Protein AF-A0A2X2W6Y0-F1 (afdb_monomer)

Radius of gyration: 22.29 Å; Cα contacts (8 Å, |Δi|>4): 65; chains: 1; bounding box: 56×26×64 Å

Nearest PDB structures (foldseek):
  2j0w-assembly1_A  TM=9.942E-01  e=9.721E-06  Escherichia coli
  6vvo-assembly1_C  TM=4.297E-01  e=6.277E+00  Homo sapiens

Organism: Citrobacter 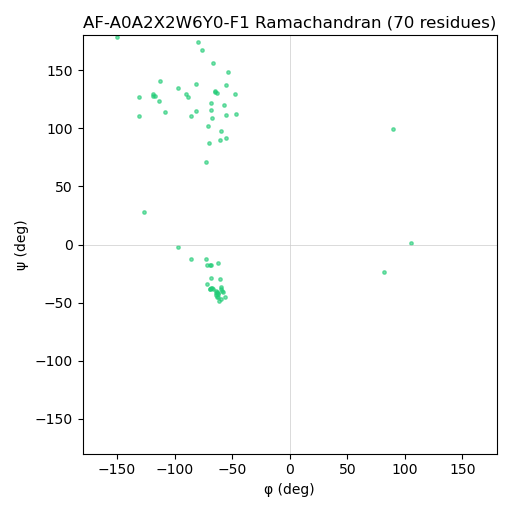koseri (NCBI:txid545)

Secondary structure (DSSP, 8-state):
-----PPPEEEEE-TTTTSSHHHHHHHHHHHHT-TTEEEEEEPPSTTHHHHHHHHHT-PPPTT---------

Sequence (72 aa):
MTTAVSPLVVAKFGGTSVADFDAMNRSADVVLSDANARLVVLSASAGVTNLLVALAEGLEPPGALRKTRRHP

InterPro domains:
  IPR018042 Aspartate kinase, conserved site [PS00324] (10-18)
  IPR036393 Acetylglutamate kinase-like superfamily [G3DSA:3.40.1160.10] (6-70)
  IPR036393 Acetylglutamate kinase-like superfamily [SSF53633] (8-59)

Mean predicted aligned error: 8.56 Å

Structure (mmCIF, N/CA/C/O backbone):
data_AF-A0A2X2W6Y0-F1
#
_entry.id   AF-A0A2X2W6Y0-F1
#
loop_
_atom_site.group_PDB
_atom_site.id
_atom_site.type_symbol
_atom_site.label_atom_id
_atom_site.label_alt_id
_atom_site.label_comp_id
_atom_site.label_asym_id
_atom_site.label_entity_id
_atom_site.label_seq_id
_atom_site.pdbx_PDB_ins_code
_atom_site.Cartn_x
_atom_site.Cartn_y
_atom_site.Cartn_z
_atom_site.occupancy
_atom_site.B_iso_or_equiv
_atom_site.auth_seq_id
_atom_site.auth_comp_id
_atom_site.auth_asym_id
_atom_site.auth_atom_id
_atom_site.pdbx_PDB_model_num
ATOM 1 N N . MET A 1 1 ? -14.210 19.596 32.797 1.00 52.88 1 MET A N 1
ATOM 2 C CA . MET A 1 1 ? -14.357 18.556 31.759 1.00 52.88 1 MET A CA 1
ATOM 3 C C . MET A 1 1 ? -12.979 18.274 31.194 1.00 52.88 1 MET A C 1
ATOM 5 O O . MET A 1 1 ? -12.392 19.169 30.606 1.00 52.88 1 MET A O 1
ATOM 9 N N . THR A 1 2 ? -12.421 17.097 31.453 1.00 61.88 2 THR A N 1
ATOM 10 C CA . THR A 1 2 ? -11.164 16.648 30.848 1.00 61.88 2 THR A CA 1
ATOM 11 C C . THR A 1 2 ? -11.493 16.006 29.506 1.00 61.88 2 THR A C 1
ATOM 13 O O . THR A 1 2 ? -12.133 14.960 29.452 1.00 61.88 2 THR A O 1
ATOM 16 N N . THR A 1 3 ? -11.115 16.651 28.408 1.00 64.62 3 THR A N 1
ATOM 17 C CA . THR A 1 3 ? -11.175 16.047 27.076 1.00 64.62 3 THR A CA 1
ATOM 18 C C . THR A 1 3 ? -10.142 14.928 27.028 1.00 64.62 3 THR A C 1
ATOM 20 O O . THR A 1 3 ? -8.939 15.185 27.055 1.00 64.62 3 THR A O 1
ATOM 23 N N . ALA A 1 4 ? -10.598 13.677 27.004 1.00 74.88 4 ALA A N 1
ATOM 24 C CA . ALA A 1 4 ? -9.715 12.552 26.743 1.00 74.88 4 ALA A CA 1
ATOM 25 C C . ALA A 1 4 ? -9.256 12.646 25.282 1.00 74.88 4 ALA A C 1
ATOM 27 O O . ALA A 1 4 ? -10.075 12.592 24.364 1.00 74.88 4 ALA A O 1
ATOM 28 N N . VAL A 1 5 ? -7.957 12.842 25.067 1.00 79.56 5 VAL A N 1
ATOM 29 C CA . VAL A 1 5 ? -7.366 12.788 23.729 1.00 79.56 5 VAL A CA 1
ATOM 30 C C . VAL A 1 5 ? -7.143 11.317 23.405 1.00 79.56 5 VAL A C 1
ATOM 32 O O . VAL A 1 5 ? -6.352 10.654 24.074 1.00 79.56 5 VAL A O 1
ATOM 35 N N . SER A 1 6 ? -7.850 10.794 22.405 1.00 80.56 6 SER A N 1
ATOM 36 C CA . SER A 1 6 ? -7.550 9.469 21.867 1.00 80.56 6 SER A CA 1
ATOM 37 C C . SER A 1 6 ? -6.160 9.489 21.216 1.00 80.56 6 SER A C 1
ATOM 39 O O . SER A 1 6 ? -5.864 10.412 20.446 1.00 80.56 6 SER A O 1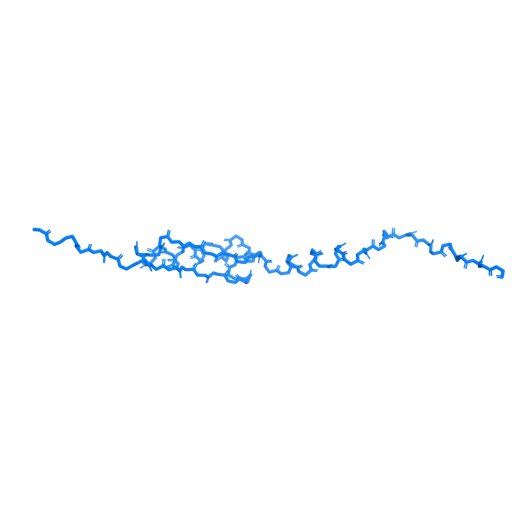
ATOM 41 N N . PRO A 1 7 ? -5.279 8.520 21.533 1.00 89.44 7 PRO A N 1
ATOM 42 C CA . PRO A 1 7 ? -3.941 8.479 20.962 1.00 89.44 7 PRO A CA 1
ATOM 43 C C . PRO A 1 7 ? -4.042 8.290 19.448 1.00 89.44 7 PRO A C 1
ATOM 45 O O . PRO A 1 7 ? -4.761 7.417 18.971 1.00 89.44 7 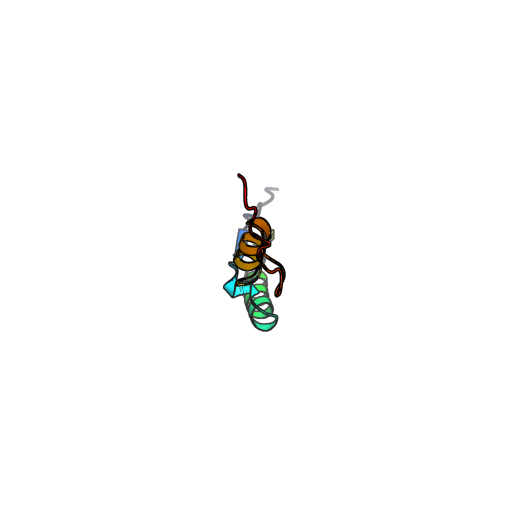PRO A O 1
ATOM 48 N N . LEU A 1 8 ? -3.331 9.118 18.683 1.00 95.12 8 LEU A N 1
ATOM 49 C CA . LEU A 1 8 ? -3.250 8.958 17.235 1.00 95.12 8 LEU A CA 1
ATOM 50 C C . LEU A 1 8 ? -2.455 7.689 16.909 1.00 95.12 8 LEU A C 1
ATOM 52 O O . LEU A 1 8 ? -1.282 7.592 17.268 1.00 95.12 8 LEU A O 1
ATOM 56 N N . VAL A 1 9 ? -3.065 6.761 16.175 1.00 97.50 9 VAL A N 1
ATOM 57 C CA . VAL A 1 9 ? -2.373 5.601 15.608 1.00 97.50 9 VAL A CA 1
ATOM 58 C C . VAL A 1 9 ? -2.006 5.902 14.158 1.00 97.50 9 VAL A C 1
ATOM 60 O O . VAL A 1 9 ? -2.808 6.427 13.380 1.00 97.50 9 VAL A O 1
ATOM 63 N N . VAL A 1 10 ? -0.766 5.571 13.801 1.00 98.06 10 VAL A N 1
ATOM 64 C CA . VAL A 1 10 ? -0.247 5.683 12.437 1.00 98.06 10 VAL A CA 1
ATOM 65 C C . VAL A 1 10 ? -0.085 4.280 11.867 1.00 98.06 10 VAL A C 1
ATOM 67 O O . VAL A 1 10 ? 0.755 3.514 12.337 1.00 98.06 10 VAL A O 1
ATOM 70 N N . ALA A 1 11 ? -0.867 3.945 10.844 1.00 98.50 11 ALA A N 1
ATOM 71 C CA . ALA A 1 11 ? -0.762 2.668 10.147 1.00 98.50 11 ALA A CA 1
ATOM 72 C C . ALA A 1 11 ? 0.220 2.789 8.975 1.00 98.50 11 ALA A C 1
ATOM 74 O O . ALA A 1 11 ? 0.112 3.703 8.157 1.00 98.50 11 ALA A O 1
ATOM 75 N N . LYS A 1 12 ? 1.183 1.867 8.870 1.00 98.56 12 LYS A N 1
ATOM 76 C CA . LYS A 1 12 ? 2.144 1.828 7.760 1.00 98.56 12 LYS A CA 1
ATOM 77 C C . LYS A 1 12 ? 2.018 0.522 6.990 1.00 98.56 12 LYS A C 1
ATOM 79 O O . LYS A 1 12 ? 2.140 -0.548 7.578 1.00 98.56 12 LYS A O 1
ATOM 84 N N . PHE A 1 13 ? 1.894 0.622 5.670 1.00 98.81 13 PHE A N 1
ATOM 85 C CA . PHE A 1 13 ? 1.828 -0.534 4.776 1.00 98.81 13 PHE A CA 1
ATOM 86 C C . PHE A 1 13 ? 2.994 -0.524 3.785 1.00 98.81 13 PHE A C 1
ATOM 88 O O . PHE A 1 13 ? 3.274 0.485 3.130 1.00 98.81 13 PHE A O 1
ATOM 95 N N . GLY A 1 14 ? 3.706 -1.651 3.715 1.00 98.69 14 GLY A N 1
ATOM 96 C CA . GLY A 1 14 ? 4.797 -1.870 2.764 1.00 98.69 14 GLY A CA 1
ATOM 97 C C . GLY A 1 14 ? 4.283 -2.247 1.373 1.00 98.69 14 GLY A C 1
ATOM 98 O O . GLY A 1 14 ? 3.093 -2.479 1.185 1.00 98.69 14 GLY A O 1
ATOM 99 N N . GLY A 1 15 ? 5.183 -2.354 0.392 1.00 98.44 15 GLY A N 1
ATOM 100 C CA . GLY A 1 15 ? 4.788 -2.538 -1.012 1.00 98.44 15 GLY A CA 1
ATOM 101 C C . GLY A 1 15 ? 3.986 -3.810 -1.310 1.00 98.44 15 GLY A C 1
ATOM 102 O O . GLY A 1 15 ? 3.146 -3.790 -2.202 1.00 98.44 15 GLY A O 1
ATOM 103 N N . THR A 1 16 ? 4.181 -4.898 -0.557 1.00 98.38 16 THR A N 1
ATOM 104 C CA . THR A 1 16 ? 3.397 -6.142 -0.705 1.00 98.38 16 THR A CA 1
ATOM 105 C C . THR A 1 16 ? 1.965 -5.999 -0.198 1.00 98.38 16 THR A C 1
ATOM 107 O O . THR A 1 16 ? 1.047 -6.572 -0.775 1.00 98.38 16 THR A O 1
ATOM 110 N N . SER A 1 17 ? 1.757 -5.196 0.845 1.00 98.75 17 SER A N 1
ATOM 111 C CA . SER A 1 17 ? 0.435 -4.868 1.385 1.00 98.75 17 SER A CA 1
ATOM 112 C C . SER A 1 17 ? -0.387 -3.999 0.427 1.00 98.75 17 SER A C 1
ATOM 114 O O . SER A 1 17 ? -1.603 -3.931 0.548 1.00 98.75 17 SER A O 1
ATOM 116 N N . VAL A 1 18 ? 0.258 -3.359 -0.549 1.00 98.62 18 VAL A N 1
ATOM 117 C CA . VAL A 1 18 ? -0.391 -2.521 -1.568 1.00 98.62 18 VAL A CA 1
ATOM 118 C C . VAL A 1 18 ? 0.001 -2.943 -2.988 1.00 98.62 18 VAL A C 1
ATOM 120 O O . VAL A 1 18 ? 0.048 -2.113 -3.894 1.00 98.62 18 VAL A O 1
ATOM 123 N N . ALA A 1 19 ? 0.342 -4.221 -3.186 1.00 98.44 19 ALA A N 1
ATOM 124 C CA . ALA A 1 19 ? 0.849 -4.729 -4.464 1.00 98.44 19 ALA A CA 1
ATOM 125 C C . ALA A 1 19 ? -0.202 -4.681 -5.580 1.00 98.44 19 ALA A C 1
ATOM 127 O O . ALA A 1 19 ? 0.119 -4.360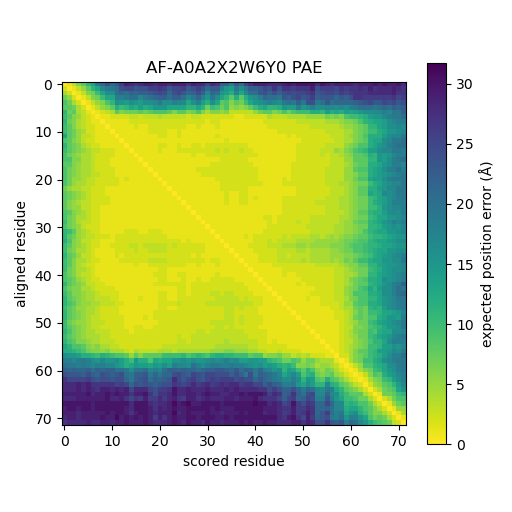 -6.721 1.00 98.44 19 ALA A O 1
ATOM 128 N N . ASP A 1 20 ? -1.447 -4.979 -5.229 1.00 98.56 20 ASP A N 1
ATOM 129 C CA . ASP A 1 20 ? -2.582 -5.106 -6.130 1.00 98.56 20 ASP A CA 1
ATOM 130 C C . ASP A 1 20 ? -3.882 -4.719 -5.407 1.00 98.56 20 ASP A C 1
ATOM 132 O O . ASP A 1 20 ? -3.882 -4.366 -4.222 1.00 98.56 20 ASP A O 1
ATOM 136 N N . PHE A 1 21 ? -4.994 -4.769 -6.139 1.00 98.62 21 PHE A N 1
ATOM 137 C CA . PHE A 1 21 ? -6.319 -4.415 -5.634 1.00 98.62 21 PHE A CA 1
ATOM 138 C C . PHE A 1 21 ? -6.718 -5.228 -4.392 1.00 98.62 21 PHE A C 1
ATOM 140 O O . PHE A 1 21 ? -7.177 -4.662 -3.399 1.00 98.62 21 PHE A O 1
ATOM 147 N N . ASP A 1 22 ? -6.499 -6.543 -4.405 1.00 98.75 22 ASP A N 1
ATOM 148 C CA . ASP A 1 22 ? -6.896 -7.414 -3.298 1.00 98.75 22 ASP A CA 1
ATOM 149 C C . ASP A 1 22 ? -6.038 -7.164 -2.051 1.00 98.75 22 ASP A C 1
ATOM 151 O O . ASP A 1 22 ? -6.545 -7.162 -0.928 1.00 98.75 22 ASP A O 1
ATOM 155 N N . ALA A 1 23 ? -4.738 -6.916 -2.226 1.00 98.69 23 ALA A N 1
ATOM 156 C CA . ALA A 1 23 ? -3.840 -6.536 -1.141 1.00 98.69 23 ALA A CA 1
ATOM 157 C C . ALA A 1 23 ? -4.248 -5.205 -0.499 1.00 98.69 23 ALA A C 1
ATOM 159 O O . ALA A 1 23 ? -4.264 -5.101 0.730 1.00 98.69 23 ALA A O 1
ATOM 160 N N . MET A 1 24 ? -4.638 -4.216 -1.309 1.00 98.81 24 MET A N 1
ATOM 161 C CA . MET A 1 24 ? -5.121 -2.930 -0.804 1.00 98.81 24 MET A CA 1
ATOM 162 C C . MET A 1 24 ? -6.414 -3.077 0.003 1.00 98.81 24 MET A C 1
ATOM 164 O O . MET A 1 24 ? -6.517 -2.456 1.057 1.00 98.81 24 MET A O 1
ATOM 168 N N . ASN A 1 25 ? -7.352 -3.932 -0.423 1.00 98.81 25 ASN A N 1
ATOM 169 C CA . ASN A 1 25 ? -8.561 -4.211 0.360 1.00 98.81 25 ASN A CA 1
ATOM 170 C C . ASN A 1 25 ? -8.227 -4.857 1.712 1.00 98.81 25 ASN A C 1
ATOM 172 O O . ASN A 1 25 ? -8.682 -4.370 2.742 1.00 98.81 25 ASN A O 1
ATOM 176 N N . ARG A 1 26 ? -7.327 -5.853 1.742 1.00 98.75 26 ARG A N 1
ATOM 177 C CA . ARG A 1 26 ? -6.848 -6.432 3.014 1.00 98.75 26 ARG A CA 1
ATOM 178 C C . ARG A 1 26 ? -6.178 -5.388 3.916 1.00 98.75 26 ARG A C 1
ATOM 180 O O . ARG A 1 26 ? -6.319 -5.442 5.133 1.00 98.75 26 ARG A O 1
ATOM 187 N N . SER A 1 27 ? -5.445 -4.435 3.339 1.00 98.69 27 SER A N 1
ATOM 188 C CA . SER A 1 27 ? -4.851 -3.326 4.098 1.00 98.69 27 SER A CA 1
ATOM 189 C C . SER A 1 27 ? -5.907 -2.355 4.630 1.00 98.69 27 SER A C 1
ATOM 191 O O . SER A 1 27 ? -5.784 -1.886 5.760 1.00 98.69 27 SER A O 1
ATOM 193 N N . ALA A 1 28 ? -6.959 -2.080 3.855 1.00 98.69 28 ALA A N 1
ATOM 194 C CA . ALA A 1 28 ? -8.092 -1.273 4.298 1.00 98.69 28 ALA A CA 1
ATOM 195 C C . ALA A 1 28 ? -8.831 -1.936 5.469 1.00 98.69 28 ALA A C 1
ATOM 197 O O . ALA A 1 28 ? -9.131 -1.251 6.443 1.00 98.69 28 ALA A O 1
ATOM 198 N N . ASP A 1 29 ? -9.025 -3.258 5.437 1.00 98.81 29 ASP A N 1
ATOM 199 C CA . ASP A 1 29 ? -9.627 -4.005 6.548 1.00 98.81 29 ASP A CA 1
ATOM 200 C C . ASP A 1 29 ? -8.830 -3.827 7.854 1.00 98.81 29 ASP A C 1
ATOM 202 O O . ASP A 1 29 ? -9.410 -3.611 8.918 1.00 98.81 29 ASP A O 1
ATOM 206 N N . VAL A 1 30 ? -7.492 -3.832 7.779 1.00 98.44 30 VAL A N 1
ATOM 207 C CA . VAL A 1 30 ? -6.622 -3.562 8.939 1.00 98.44 30 VAL A CA 1
ATOM 208 C C . VAL A 1 30 ? -6.803 -2.131 9.453 1.00 98.44 30 VAL A C 1
ATOM 210 O O . VAL A 1 30 ? -6.909 -1.939 10.662 1.00 98.44 30 VAL A O 1
ATOM 213 N N . VAL A 1 31 ? -6.880 -1.125 8.574 1.00 98.44 31 VAL A N 1
ATOM 214 C CA . VAL A 1 31 ? -7.126 0.273 8.987 1.00 98.44 31 VAL A CA 1
ATOM 215 C C . VAL A 1 31 ? -8.489 0.417 9.662 1.00 98.44 31 VAL A C 1
ATOM 217 O O . VAL A 1 31 ? -8.592 1.037 10.715 1.00 98.44 31 VAL A O 1
ATOM 220 N N . LEU A 1 32 ? -9.532 -0.179 9.083 1.00 98.38 32 LEU A N 1
ATOM 221 C CA . LEU A 1 32 ? -10.899 -0.100 9.599 1.00 98.38 32 LEU A CA 1
ATOM 222 C C . LEU A 1 32 ? -11.082 -0.856 10.925 1.00 98.38 32 LEU A C 1
ATOM 224 O O . LEU A 1 32 ? -12.041 -0.587 11.645 1.00 98.38 32 LEU A O 1
ATOM 228 N N . SER A 1 33 ? -10.160 -1.761 11.269 1.00 98.12 33 SER A N 1
ATOM 229 C CA . SER A 1 33 ? -10.177 -2.492 12.540 1.00 98.12 33 SER A CA 1
ATOM 230 C C . SER A 1 33 ? -9.812 -1.639 13.767 1.00 98.12 33 SER A C 1
ATOM 232 O O . SER A 1 33 ? -10.158 -2.020 14.885 1.00 98.12 33 SER A O 1
ATOM 234 N N . ASP A 1 34 ? -9.175 -0.473 13.581 1.00 96.88 34 ASP A N 1
ATOM 235 C CA . ASP A 1 34 ? -8.839 0.469 14.657 1.00 96.88 34 ASP A CA 1
ATOM 236 C C . ASP A 1 34 ? -9.271 1.899 14.303 1.00 96.88 34 ASP A C 1
ATOM 238 O O . ASP A 1 34 ? -8.659 2.584 13.484 1.00 96.88 34 ASP A O 1
ATOM 242 N N . ALA A 1 35 ? -10.291 2.404 15.000 1.00 95.38 35 ALA A N 1
ATOM 243 C CA . ALA A 1 35 ? -10.800 3.762 14.809 1.00 95.38 35 ALA A CA 1
ATOM 244 C C . ALA A 1 35 ? -9.768 4.872 15.123 1.00 95.38 35 ALA A C 1
ATOM 246 O O . ALA A 1 35 ? -9.965 6.028 14.738 1.00 95.38 35 ALA A O 1
ATOM 247 N N . ASN A 1 36 ? -8.670 4.551 15.816 1.00 96.75 36 ASN A N 1
ATOM 248 C CA . ASN A 1 36 ? -7.587 5.490 16.099 1.00 96.75 36 ASN A CA 1
ATOM 249 C C . ASN A 1 36 ? -6.551 5.576 14.968 1.00 96.75 36 ASN A C 1
ATOM 251 O O . ASN A 1 36 ? -5.750 6.519 14.974 1.00 96.75 36 ASN A O 1
ATOM 255 N N . ALA A 1 37 ? -6.570 4.654 13.993 1.00 97.31 37 ALA A N 1
ATOM 256 C CA . ALA A 1 37 ? -5.690 4.643 12.823 1.00 97.31 37 ALA A CA 1
ATOM 257 C C . ALA A 1 37 ? -6.078 5.748 11.824 1.00 97.31 37 ALA A C 1
ATOM 259 O O . ALA A 1 37 ? -6.618 5.513 10.746 1.00 97.31 37 ALA A O 1
ATOM 260 N N . ARG A 1 38 ? -5.819 7.000 12.206 1.00 96.75 38 ARG A N 1
ATOM 261 C CA . ARG A 1 38 ? -6.273 8.203 11.487 1.00 96.75 38 ARG A CA 1
ATOM 262 C C . ARG A 1 38 ? -5.221 8.796 10.550 1.00 96.75 38 ARG A C 1
ATOM 264 O O . ARG A 1 38 ? -5.500 9.782 9.874 1.00 96.75 38 ARG A O 1
ATOM 271 N N . LEU A 1 39 ? -4.024 8.211 10.508 1.00 98.12 39 LEU A N 1
ATOM 272 C CA . LEU A 1 39 ? -2.991 8.515 9.523 1.00 98.12 39 LEU A CA 1
ATOM 273 C C . LEU A 1 39 ? -2.467 7.209 8.929 1.00 98.12 39 LEU A C 1
ATOM 275 O O . LEU A 1 39 ? -2.029 6.324 9.662 1.00 98.12 39 LEU A O 1
ATOM 279 N N . VAL A 1 40 ? -2.476 7.115 7.601 1.00 98.62 40 VAL A N 1
ATOM 280 C CA . VAL A 1 40 ? -1.963 5.956 6.869 1.00 98.62 40 VAL A CA 1
ATOM 281 C C . VAL A 1 40 ? -0.778 6.384 6.012 1.00 98.62 40 VAL A C 1
ATOM 283 O O . VAL A 1 40 ? -0.869 7.334 5.238 1.00 98.62 40 VAL A O 1
ATOM 286 N N . VAL A 1 41 ? 0.341 5.679 6.152 1.00 98.81 41 VAL A N 1
ATOM 287 C CA . VAL A 1 41 ? 1.571 5.899 5.385 1.00 98.81 41 VAL A CA 1
ATOM 288 C C . VAL A 1 41 ? 1.814 4.694 4.488 1.00 98.81 41 VAL A C 1
ATOM 290 O O . VAL A 1 41 ? 1.940 3.566 4.965 1.00 98.81 41 VAL A O 1
ATOM 293 N N . LEU A 1 42 ? 1.931 4.931 3.185 1.00 98.75 42 LEU A N 1
ATOM 294 C CA . LEU A 1 42 ? 2.106 3.874 2.194 1.00 98.75 42 LEU A CA 1
ATOM 295 C C . LEU A 1 42 ? 3.496 3.942 1.555 1.00 98.75 42 LEU A C 1
ATOM 297 O O . LEU A 1 42 ? 4.014 5.020 1.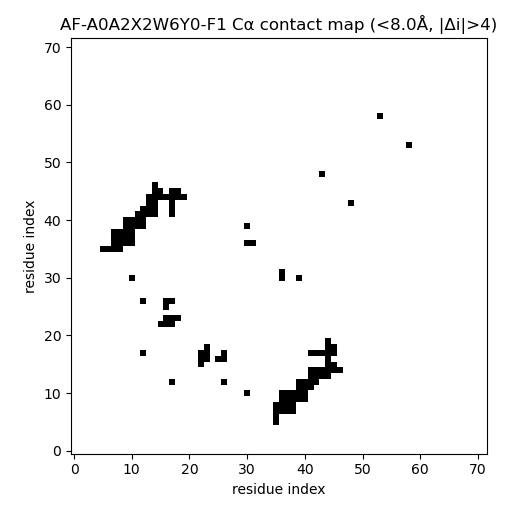265 1.00 98.75 42 LEU A O 1
ATOM 301 N N . SER A 1 43 ? 4.096 2.777 1.323 1.00 98.69 43 SER A N 1
ATOM 302 C CA . SER A 1 43 ? 5.101 2.613 0.267 1.00 98.69 43 SER A CA 1
ATOM 303 C C . SER A 1 43 ? 4.421 2.545 -1.110 1.00 98.69 43 SER A C 1
ATOM 305 O O . SER A 1 43 ? 3.210 2.358 -1.197 1.00 98.69 43 SER A O 1
ATOM 307 N N . ALA A 1 44 ? 5.192 2.655 -2.196 1.00 98.38 44 ALA A N 1
ATOM 308 C CA . ALA A 1 44 ? 4.694 2.294 -3.526 1.00 98.38 44 ALA A CA 1
ATOM 309 C C . ALA A 1 44 ? 4.419 0.780 -3.620 1.00 98.38 44 ALA A C 1
ATOM 311 O O . ALA A 1 44 ? 5.024 -0.007 -2.882 1.00 98.38 44 ALA A O 1
ATOM 312 N N . SER A 1 45 ? 3.542 0.377 -4.544 1.00 98.56 45 SER A N 1
ATOM 313 C CA . SER A 1 45 ? 3.234 -1.030 -4.832 1.00 98.56 45 SER A CA 1
ATOM 314 C C . SER A 1 45 ? 4.490 -1.849 -5.129 1.00 98.56 45 SER A C 1
ATOM 316 O O . SER A 1 45 ? 5.485 -1.334 -5.648 1.00 98.56 45 SER A O 1
ATOM 318 N N . ALA A 1 46 ? 4.453 -3.135 -4.771 1.00 98.44 46 ALA A N 1
ATOM 319 C CA . ALA A 1 46 ? 5.582 -4.047 -4.912 1.00 98.44 46 ALA A CA 1
ATOM 320 C C . ALA A 1 46 ? 6.231 -3.958 -6.306 1.00 98.44 46 ALA A C 1
ATOM 322 O O . ALA A 1 46 ? 5.561 -4.000 -7.332 1.00 98.44 46 ALA A O 1
ATOM 323 N N . GLY A 1 47 ? 7.557 -3.805 -6.331 1.00 97.25 47 GLY A N 1
ATOM 324 C CA . GLY A 1 47 ? 8.344 -3.696 -7.562 1.00 97.25 47 GLY A CA 1
ATOM 325 C C . GLY A 1 47 ? 8.387 -2.301 -8.200 1.00 97.25 47 GLY A C 1
ATOM 326 O O . GLY A 1 47 ? 9.374 -2.001 -8.866 1.00 97.25 47 GLY A O 1
ATOM 327 N N . VAL A 1 48 ? 7.416 -1.412 -7.949 1.00 98.38 48 VAL A N 1
ATOM 328 C CA . VAL A 1 48 ? 7.346 -0.089 -8.606 1.00 98.38 48 VAL A CA 1
ATOM 329 C C . VAL A 1 48 ? 8.584 0.756 -8.326 1.00 98.38 48 VAL A C 1
ATOM 331 O O . VAL A 1 48 ? 9.180 1.294 -9.254 1.00 98.38 48 VAL A O 1
ATOM 334 N N . THR A 1 49 ? 9.028 0.834 -7.070 1.00 98.06 49 THR A N 1
ATOM 335 C CA . THR A 1 49 ? 10.232 1.606 -6.728 1.00 98.06 49 THR A CA 1
ATOM 336 C C . THR A 1 49 ? 11.467 1.087 -7.461 1.00 98.06 49 THR A C 1
ATOM 338 O O . THR A 1 49 ? 12.258 1.889 -7.940 1.00 98.06 49 THR A O 1
ATOM 341 N N . ASN A 1 50 ? 11.612 -0.231 -7.621 1.00 97.62 50 ASN A N 1
ATOM 342 C CA . ASN A 1 50 ? 12.751 -0.806 -8.338 1.00 97.62 50 ASN A CA 1
ATOM 343 C C . ASN A 1 50 ? 12.697 -0.476 -9.837 1.00 97.62 50 ASN A C 1
ATOM 345 O O . ASN A 1 50 ? 13.730 -0.180 -10.429 1.00 97.62 50 ASN A O 1
ATOM 349 N N . LEU A 1 51 ? 11.501 -0.464 -10.438 1.00 97.62 51 LEU A N 1
ATOM 350 C CA . LEU A 1 51 ? 11.320 -0.010 -11.821 1.00 97.62 51 LEU A CA 1
ATOM 351 C C . LEU A 1 51 ? 11.706 1.467 -11.979 1.00 97.62 51 LEU A C 1
ATOM 353 O O . LEU A 1 51 ? 12.380 1.826 -12.939 1.00 97.62 51 LEU A O 1
ATOM 357 N N . LEU A 1 52 ? 11.318 2.319 -11.026 1.00 97.56 52 LEU A N 1
ATOM 358 C CA . LEU A 1 52 ? 11.671 3.741 -11.039 1.00 97.56 52 LEU A CA 1
ATOM 359 C C . LEU A 1 52 ? 13.172 3.976 -10.834 1.00 97.56 52 LEU A C 1
ATOM 361 O O . LEU A 1 52 ? 13.732 4.850 -11.487 1.00 97.56 52 LEU A O 1
ATOM 365 N N . VAL A 1 53 ? 13.828 3.187 -9.978 1.00 97.62 53 VAL A N 1
ATOM 366 C CA . VAL A 1 53 ? 15.291 3.220 -9.815 1.00 97.62 53 VAL A CA 1
ATOM 367 C C . VAL A 1 53 ? 15.978 2.858 -11.130 1.00 97.62 53 VAL A C 1
ATOM 369 O O . VAL A 1 53 ? 16.811 3.625 -11.600 1.00 97.62 53 VAL A O 1
ATOM 372 N N . ALA A 1 54 ? 15.560 1.767 -11.776 1.00 95.62 54 ALA A N 1
ATOM 373 C CA . ALA A 1 54 ? 16.123 1.353 -13.059 1.00 95.62 54 ALA A CA 1
ATOM 374 C C . ALA A 1 54 ? 15.954 2.435 -14.144 1.00 95.62 54 ALA A C 1
ATOM 376 O O . ALA A 1 54 ? 16.875 2.701 -14.911 1.00 95.62 54 ALA A O 1
ATOM 377 N N . LEU A 1 55 ? 14.798 3.107 -14.184 1.00 95.38 55 LEU A N 1
ATOM 378 C CA . LEU A 1 55 ? 14.562 4.237 -15.088 1.00 95.38 55 LEU A CA 1
ATOM 379 C C . LEU A 1 55 ? 15.475 5.433 -14.787 1.00 95.38 55 LEU A C 1
ATOM 381 O O . LEU A 1 55 ? 15.985 6.057 -15.716 1.00 95.38 55 LEU A O 1
ATOM 385 N N . ALA A 1 56 ? 15.686 5.750 -13.509 1.00 95.69 56 ALA A N 1
ATOM 386 C CA . ALA A 1 56 ? 16.527 6.865 -13.081 1.00 95.69 56 ALA A CA 1
ATOM 387 C C . ALA A 1 56 ? 18.021 6.640 -13.375 1.00 95.69 56 ALA A C 1
ATOM 389 O O . ALA A 1 56 ? 18.745 7.603 -13.615 1.00 95.69 56 ALA A O 1
ATOM 390 N N . GLU A 1 57 ? 18.472 5.384 -13.398 1.00 95.56 57 GLU A N 1
ATOM 391 C CA . GLU A 1 57 ? 19.841 5.002 -13.775 1.00 95.56 57 GLU A CA 1
ATOM 392 C C . GLU A 1 57 ? 20.113 5.138 -15.284 1.00 95.56 57 GLU A C 1
ATOM 394 O O . GLU A 1 57 ? 21.270 5.144 -15.703 1.00 95.56 57 GLU A O 1
ATOM 399 N N . GLY A 1 58 ? 19.065 5.317 -16.093 1.00 88.94 58 GLY A N 1
ATOM 400 C CA . GLY A 1 58 ? 19.152 5.434 -17.544 1.00 88.94 58 GLY A CA 1
ATOM 401 C C . GLY A 1 58 ? 19.042 4.073 -18.222 1.00 88.94 58 GLY A C 1
ATOM 402 O O . GLY A 1 58 ? 20.013 3.327 -18.334 1.00 88.94 58 GLY A O 1
ATOM 403 N N . LEU A 1 59 ? 17.845 3.764 -18.723 1.00 83.56 59 LEU A N 1
ATOM 404 C CA . LEU A 1 59 ? 17.621 2.589 -19.562 1.00 83.56 59 LEU A CA 1
ATOM 405 C C . LEU A 1 59 ? 17.878 2.938 -21.027 1.00 83.56 59 LEU A C 1
ATOM 407 O O . LEU A 1 59 ? 17.278 3.868 -21.569 1.00 83.56 59 LEU A O 1
ATOM 411 N N . GLU A 1 60 ? 18.733 2.157 -21.683 1.00 79.06 60 GLU A N 1
ATOM 412 C CA . GLU A 1 60 ? 18.868 2.226 -23.135 1.00 79.06 60 GLU A CA 1
ATOM 413 C C . GLU A 1 60 ? 17.554 1.773 -23.794 1.00 79.06 60 GLU A C 1
ATOM 415 O O . GLU A 1 60 ? 17.015 0.718 -23.432 1.00 79.06 60 GLU A O 1
ATOM 420 N N . PRO A 1 61 ? 17.025 2.529 -24.773 1.00 74.31 61 PRO A N 1
ATOM 421 C CA . PRO A 1 61 ? 15.864 2.102 -25.533 1.00 74.31 61 PRO A CA 1
ATOM 422 C C . PRO A 1 61 ? 16.121 0.728 -26.166 1.00 74.31 61 PRO A C 1
ATOM 424 O O . PRO A 1 61 ? 17.198 0.515 -26.739 1.00 74.31 61 PRO A O 1
ATOM 427 N N . PRO A 1 62 ? 15.150 -0.200 -26.136 1.00 65.06 62 PRO A N 1
ATOM 428 C CA . PRO A 1 62 ? 15.277 -1.468 -26.841 1.00 65.06 62 PRO A CA 1
ATOM 429 C C . PRO A 1 62 ? 15.575 -1.212 -28.328 1.00 65.06 62 PRO A C 1
ATOM 431 O O . PRO A 1 62 ? 14.736 -0.684 -29.053 1.00 65.06 62 PRO A O 1
ATOM 434 N N . GLY A 1 63 ? 16.792 -1.543 -28.775 1.00 63.00 63 GLY A N 1
ATOM 435 C CA . GLY A 1 63 ? 17.250 -1.328 -30.156 1.00 63.00 63 GLY A CA 1
ATOM 436 C C . GLY A 1 63 ? 18.233 -0.169 -30.374 1.00 63.00 63 GLY A C 1
ATOM 437 O O . GLY A 1 63 ? 18.677 0.031 -31.507 1.00 63.00 63 GLY A O 1
ATOM 438 N N . ALA A 1 64 ? 18.639 0.563 -29.331 1.00 63.12 64 ALA A N 1
ATOM 439 C CA . ALA A 1 64 ? 19.730 1.529 -29.428 1.00 63.12 64 ALA A CA 1
ATOM 440 C C . ALA A 1 64 ? 21.078 0.798 -29.606 1.00 63.12 64 ALA A C 1
ATOM 442 O O . ALA A 1 64 ? 21.785 0.471 -28.654 1.00 63.12 64 ALA A O 1
ATOM 443 N N . LEU A 1 65 ? 21.448 0.498 -30.858 1.00 61.00 65 LEU A N 1
ATOM 444 C CA . LEU A 1 65 ? 22.802 0.056 -31.185 1.00 61.00 65 LEU A CA 1
ATOM 445 C C . LEU A 1 65 ? 23.791 1.126 -30.720 1.00 61.00 65 LEU A C 1
ATOM 447 O O . LEU A 1 65 ? 23.773 2.256 -31.215 1.00 61.00 65 LEU A O 1
ATOM 451 N N . ARG A 1 66 ? 24.704 0.735 -29.823 1.00 60.12 66 ARG A N 1
ATOM 452 C CA . ARG A 1 66 ? 25.886 1.511 -29.445 1.00 60.12 66 ARG A CA 1
ATOM 453 C C . ARG A 1 66 ? 26.680 1.825 -30.713 1.00 60.12 66 ARG A C 1
ATOM 455 O O . ARG A 1 66 ? 27.538 1.041 -31.119 1.00 60.12 66 ARG A O 1
ATOM 462 N N . LYS A 1 67 ? 26.416 2.974 -31.347 1.00 59.75 67 LYS A N 1
ATOM 463 C CA . LYS A 1 67 ? 27.357 3.584 -32.289 1.00 59.75 67 LYS A CA 1
ATOM 464 C C . LYS A 1 67 ? 28.605 3.841 -31.469 1.00 59.75 67 LYS A C 1
ATOM 466 O O . LYS A 1 67 ? 28.663 4.777 -30.677 1.00 59.75 67 LYS A O 1
ATOM 471 N N . THR A 1 68 ? 29.556 2.922 -31.576 1.00 56.75 68 THR A N 1
ATOM 472 C CA . THR A 1 68 ? 30.860 3.006 -30.940 1.00 56.75 68 THR A CA 1
ATOM 473 C C . THR A 1 68 ? 31.400 4.403 -31.197 1.00 56.75 68 THR A C 1
ATOM 475 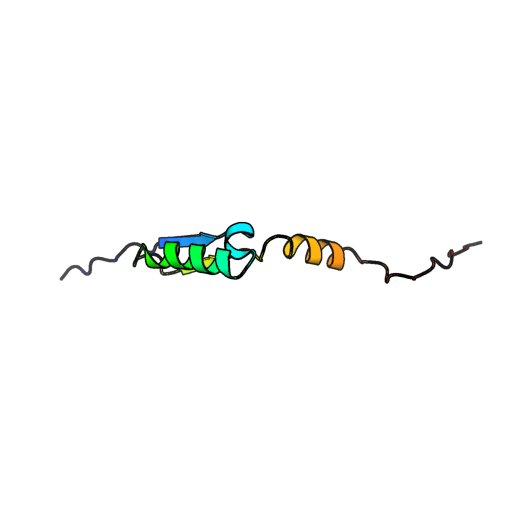O O . THR A 1 68 ? 31.692 4.736 -32.348 1.00 56.75 68 THR A O 1
ATOM 478 N N . ARG A 1 69 ? 31.514 5.225 -30.147 1.00 57.59 69 ARG A N 1
ATOM 479 C CA . ARG A 1 69 ? 32.416 6.373 -30.164 1.00 57.59 69 ARG A CA 1
ATOM 480 C C . ARG A 1 69 ? 33.811 5.788 -30.361 1.00 57.59 69 ARG A C 1
ATOM 482 O O . ARG A 1 69 ? 34.460 5.383 -29.406 1.00 57.59 69 ARG A O 1
ATOM 489 N N . ARG A 1 70 ? 34.226 5.649 -31.620 1.00 56.22 70 ARG A N 1
ATOM 490 C CA . ARG A 1 70 ? 35.639 5.586 -31.966 1.00 56.22 70 ARG A CA 1
ATOM 491 C C . ARG A 1 70 ? 36.154 7.000 -31.732 1.00 56.22 70 ARG A C 1
ATOM 493 O O . ARG A 1 70 ? 35.834 7.891 -32.513 1.00 56.22 70 ARG A O 1
ATOM 500 N N . HIS A 1 71 ? 36.845 7.213 -30.620 1.00 47.91 71 HIS 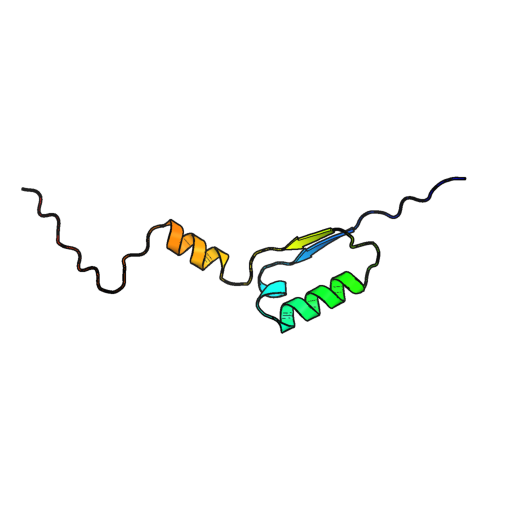A N 1
ATOM 501 C CA . HIS A 1 71 ? 37.786 8.322 -30.545 1.00 47.91 71 HIS A CA 1
ATOM 502 C C . HIS A 1 71 ? 39.097 7.871 -31.212 1.00 47.91 71 HIS A C 1
ATOM 504 O O . HIS A 1 71 ? 39.449 6.699 -31.045 1.00 47.91 71 HIS A O 1
ATOM 510 N N . PRO A 1 72 ? 39.752 8.734 -32.013 1.00 50.03 72 PRO A N 1
ATOM 511 C CA . PRO A 1 72 ? 41.134 8.518 -32.433 1.00 50.03 72 PRO A CA 1
ATOM 512 C C . PRO A 1 72 ? 42.092 8.568 -31.238 1.00 50.03 72 PRO A C 1
ATOM 514 O O . PRO A 1 72 ? 41.750 9.242 -30.237 1.00 50.03 72 PRO A O 1
#

pLDDT: mean 88.42, std 15.84, range [47.91, 98.81]

Solvent-accessible surface area (backbone atoms only — not comparable to full-atom values): 4568 Å² total; per-residue (Å²): 135,84,81,82,77,77,70,83,34,74,44,76,43,54,23,72,44,41,51,45,74,69,33,37,50,56,46,47,54,57,43,71,72,37,92,44,45,78,42,79,48,73,54,62,33,53,66,49,62,60,54,51,50,52,55,72,74,62,67,78,61,94,82,71,72,79,75,72,82,78,74,134

Foldseek 3Di:
DDDDDDDADAAEDEQCCVQDDVSVVVSVVVCVVDPNNPHYHYDHHPPPVVVVVVVVVPDDPVPPDPPPPPDD

=== Feature glossary ===
Legend for the data blocks above and below:

— What the protein is —

The amino-acid sequence is the protein's primary structure: the linear order of residues from the N-terminus to the C-terminus, written in one-letter code. Everything else here — the 3D coordinates, the secondary structure, the domain annotations — is ultimately a consequence of this string.

Database cross-references. InterPro integrates a dozen domain/family signature databases into unified entries with residue-range hits. GO terms attach function/process/location labels with evidence codes. CATH codes position the fold in a four-level structural taxonomy. Organism is the NCBI-taxonomy species name.

— Where its atoms are —

The mmCIF block holds the 3D Cartesian coordinates of each backbone atom (N, Cα, C, O) in ångströms. mmCIF is the PDB's canonical archive format — a tagged-loop text representation of the atomic model.

The six renders are orthographic views along the three Cartesian axes in both directions. Representation (cartoon, sticks, or surface)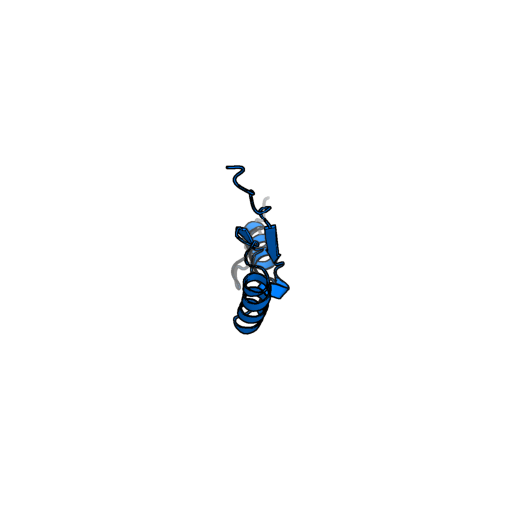 and color scheme (sequence-rainbow or by-chain) vary across proteins so the training set covers all the common visualization conventions.

— Local backbone conformation —

Secondary structure is the local, repeating backbone conformation. DSSP classifies it into eight states by reading the hydrogen-bond network: three helix types (H, G, I), two β types (E, B), two non-regular types (T, S), and unstructured coil (-).

SS3 is a coarse helix/strand/coil call (letters a/b/c) made by the P-SEA algorithm from inter-Cα distances and dihedrals. It is less detailed than DSSP but needs only Cα positions.

Backbone dihedral angles. Every residue except chain termini has a φ (preceding-C → N → Cα → C) and a ψ (N → Cα → C → next-N). They are reported in degrees following the IUPAC sign convention. Secondary structure is essentially a statement about which (φ, ψ) basin each residue occupies.

— Global shape and packing —

The geometric summary reports three shape descriptors. Rg (radius of gyration) measures how spread out the Cα atoms are about their centre of mass; compact globular proteins have small Rg, elongated or unfolded ones large. Cα contacts (<8 Å, |i−j|>4) count long-range residue pairs in spatial proximity — high for tightly packed folds, near zero for rods or random coil. The bounding-box extents give the protein's footprint along x, y, z in Å.

Solvent accessibility: the surface area of each residue t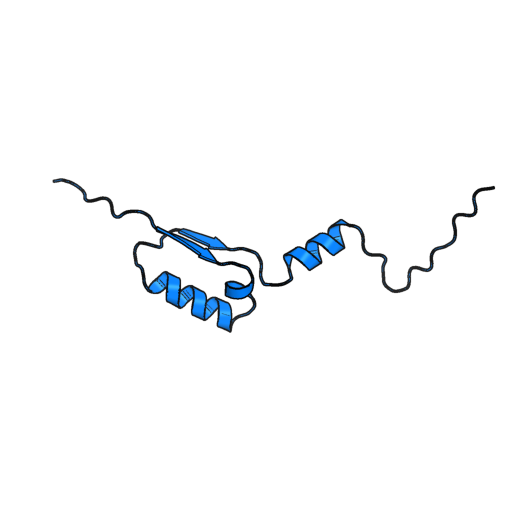hat a 1.4 Å water probe can touch, in Å². When only backbone atoms are present the absolute values are lower than full-atom SASA (side chains contribute most of the area) and are flagged as backbone-only.

Plot images: a contact map (which residues are close in 3D, as an N×N binary image), a Ramachandran scatter (backbone torsion angles, revealing secondary-structure composition at a glance), and — for AlphaFold structures — a PAE heatmap (pairwise prediction confidence).

— Structural neighborhood —

Foldseek's 3Di representation compresses backbone geometry into a per-residue letter drawn from a learned twenty-state alphabet. It captures the tertiary interaction pattern around each residue — which residues are packed against it in space, regardless of where they are in sequence.

Structural nearest neighbors (via Foldseek easy-search vs the PDB). Reported per hit: target PDB id, E-value, and alignment TM-score. A TM-score above ~0.5 is the conventional threshold for 'same fold'.

— Confidence and disorder —

pLDDT (predicted Local Distance Difference Test) is AlphaFold's per-residue confidence score, ranging from 0 to 100. Values above 90 indicate high confidence (typically well-packed cores); 70–90 is confident; 50–70 low confidence; below 50 usually means the region is disordered or the prediction is unreliable there. AlphaFold stores pLDDT in the mmCIF B-factor column.

For experimental (PDB) structures, the B-factor (temperature factor) quantifies the positional spread of each atom in the crystal — a combination of thermal vibration and static disorder — in units of Å². High B-factors mark flexible loops or poorly resolved regions; low B-factors mark the rigid, well-ordered core.

Predicted Aligned Error (PAE) is an AlphaFold confidence matrix: entry (i, j) is the expected error in the position of residue j, in ångströms, when the prediction is superimposed on the true structure at residue i. Low PAE within a block of residues means that block is internally rigid and well-predicted; high PAE between two blocks means their relative placement is uncertain even if each block individually is confident.